Protein AF-A0A2K3M2F5-F1 (afdb_monomer)

Mean predicted aligned error: 12.48 Å

Secondary structure (DSSP, 8-state):
--HHHHHHHHHHHHHHSPTT-EEEEEE--GGGGGTSPPPPTTTT-TTEEEEEEE--SSS---EEEEEEEPP--TTS--------S------GGGS-------------

Organism: Trifolium pratense (NCBI:txid57577)

pLDDT: mean 76.27, std 22.69, range [37.97, 97.12]

Nearest PDB structures (foldseek):
  7oyc-assembly1_D2  TM=2.819E-01  e=4.043E+00  Xenopus laevis
  8scb-assembly1_DD  TM=2.668E-01  e=5.886E+00  Oryctolagus cuniculus

Radius of gyration: 19.72 Å; Cα contacts (8 Å, |Δi|>4): 136; chains: 1; bounding box: 31×60×54 Å

Solvent-accessible surface area (backbone atoms only — not comparable to full-atom values): 6964 Å² total; per-residue (Å²): 128,55,57,68,60,52,40,52,51,45,50,50,46,51,72,69,55,56,68,66,39,79,47,79,40,79,25,26,60,75,81,42,40,83,80,36,52,55,72,48,72,86,75,51,38,65,59,43,45,79,73,46,70,46,76,62,89,65,91,56,68,57,16,42,36,36,27,30,30,46,58,81,49,99,89,53,69,66,72,70,76,76,72,80,88,74,73,77,65,89,65,80,80,72,66,74,92,72,89,76,87,79,78,88,79,83,90,133

Foldseek 3Di:
DDLVVVLVVLVVCLVPPDAFDKDKDWAADDPLCVVGPHDDCVPSNPQWAWQDWAYDPDPDGTIITIITGFDDDPVDGPPVPPPPPDPPHPDPVPPDDDDDDPDDDDDD

InterPro domains:
  IPR004298 Nicotianamine synthase [PF03059] (1-72)
  IPR004298 Nicotianamine synthase [PS51142] (1-74)
  IPR004298 Nicotianamine synthase [PTHR32266] (1-83)
  IPR029063 S-adenosyl-L-methionine-dependent methyltransferase superfamily [G3DSA:3.40.50.150] (2-71)

Structure (mmCIF, N/CA/C/O backbone):
data_AF-A0A2K3M2F5-F1
#
_entry.id   AF-A0A2K3M2F5-F1
#
loop_
_atom_site.group_PDB
_atom_site.id
_atom_site.type_symbol
_atom_site.label_atom_id
_atom_site.label_alt_id
_atom_site.label_comp_id
_atom_site.label_asym_id
_atom_site.label_entity_id
_atom_site.label_seq_id
_atom_site.pdbx_PDB_ins_code
_atom_site.Cartn_x
_atom_site.Cartn_y
_atom_site.Cartn_z
_atom_site.occupancy
_atom_site.B_iso_or_equiv
_atom_site.auth_seq_id
_atom_site.auth_comp_id
_atom_site.auth_asym_id
_atom_site.auth_atom_id
_atom_site.pdbx_PDB_model_num
ATOM 1 N N . MET A 1 1 ? -4.460 9.157 -12.355 1.00 76.81 1 MET A N 1
ATOM 2 C CA . MET A 1 1 ? -4.545 9.410 -10.903 1.00 76.81 1 MET A CA 1
ATOM 3 C C . MET A 1 1 ? -3.156 9.748 -10.421 1.00 76.81 1 MET A C 1
ATOM 5 O O . MET A 1 1 ? -2.246 8.953 -10.639 1.00 76.81 1 MET A O 1
ATOM 9 N N . ASP A 1 2 ? -2.994 10.922 -9.830 1.00 88.12 2 ASP A N 1
ATOM 10 C CA . ASP A 1 2 ? -1.708 11.356 -9.288 1.00 88.12 2 ASP A CA 1
ATOM 11 C C . ASP A 1 2 ? -1.385 10.641 -7.960 1.00 88.12 2 ASP A C 1
ATOM 13 O O . ASP A 1 2 ? -2.281 10.180 -7.242 1.00 88.12 2 ASP A O 1
ATOM 17 N N . LYS A 1 3 ? -0.098 10.571 -7.596 1.00 89.44 3 LYS A N 1
ATOM 18 C CA . LYS A 1 3 ? 0.341 9.980 -6.321 1.00 89.44 3 LYS A CA 1
ATOM 19 C C . LYS A 1 3 ? -0.337 10.660 -5.126 1.00 89.44 3 LYS A C 1
ATOM 21 O O . LYS A 1 3 ? -0.782 9.972 -4.205 1.00 89.44 3 LYS A O 1
ATOM 26 N N . LYS A 1 4 ? -0.475 11.993 -5.138 1.00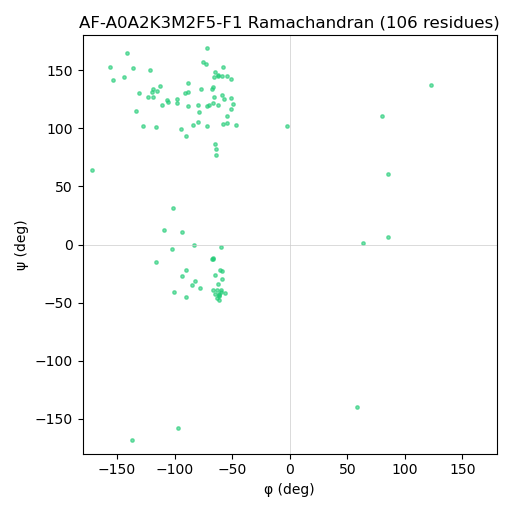 91.00 4 LYS A N 1
ATOM 27 C CA . LYS A 1 4 ? -1.082 12.740 -4.021 1.00 91.00 4 LYS A CA 1
ATOM 28 C C . LYS A 1 4 ? -2.566 12.434 -3.866 1.00 91.00 4 LYS A C 1
ATOM 30 O O . LYS A 1 4 ? -3.054 12.315 -2.745 1.00 91.00 4 LYS A O 1
ATOM 35 N N . GLU A 1 5 ? -3.290 12.301 -4.974 1.00 93.12 5 GLU A N 1
ATOM 36 C CA . GLU A 1 5 ? -4.706 11.919 -4.957 1.00 93.12 5 GLU A CA 1
ATOM 37 C C . GLU A 1 5 ? -4.882 10.533 -4.341 1.00 93.12 5 GLU A C 1
ATOM 39 O O . GLU A 1 5 ? -5.752 10.325 -3.498 1.00 93.12 5 GLU A O 1
ATOM 44 N N . LYS A 1 6 ? -4.003 9.595 -4.702 1.00 93.44 6 LYS A N 1
ATOM 45 C CA . LYS A 1 6 ? -4.031 8.235 -4.166 1.00 93.44 6 LYS A CA 1
ATOM 46 C C . LYS A 1 6 ? -3.743 8.199 -2.670 1.00 93.44 6 LYS A C 1
ATOM 48 O O . LYS A 1 6 ? -4.482 7.552 -1.934 1.00 93.44 6 LYS A O 1
ATOM 53 N N . ALA A 1 7 ? -2.758 8.965 -2.205 1.00 92.50 7 ALA A N 1
ATOM 54 C CA . ALA A 1 7 ? -2.483 9.118 -0.779 1.00 92.50 7 ALA A CA 1
ATOM 55 C C . ALA A 1 7 ? -3.687 9.701 -0.014 1.00 92.50 7 ALA A C 1
ATOM 57 O O . ALA A 1 7 ? -4.002 9.243 1.083 1.00 92.50 7 ALA A O 1
ATOM 58 N N . LYS A 1 8 ? -4.419 10.668 -0.590 1.00 94.44 8 LYS A N 1
ATOM 59 C CA . LYS A 1 8 ? -5.653 11.201 0.021 1.00 94.44 8 LYS A CA 1
ATOM 60 C C . LYS A 1 8 ? -6.724 10.123 0.185 1.00 94.44 8 LYS A C 1
ATOM 62 O O . LYS A 1 8 ? -7.336 10.047 1.248 1.00 94.44 8 LYS A O 1
ATOM 67 N N . VAL A 1 9 ? -6.922 9.278 -0.829 1.00 95.69 9 VAL A N 1
ATOM 68 C CA . VAL A 1 9 ? -7.866 8.151 -0.755 1.00 95.69 9 VAL A CA 1
ATOM 69 C C . VAL A 1 9 ? -7.441 7.158 0.325 1.00 95.69 9 VAL A C 1
ATOM 71 O O . VAL A 1 9 ? -8.264 6.772 1.149 1.00 95.69 9 VAL A O 1
ATOM 74 N N . ILE A 1 10 ? -6.158 6.796 0.383 1.00 95.56 10 ILE A N 1
ATOM 75 C CA . ILE A 1 10 ? -5.635 5.881 1.406 1.00 95.56 10 ILE A CA 1
ATOM 76 C C . ILE A 1 10 ? -5.832 6.460 2.814 1.00 95.56 10 ILE A C 1
ATOM 78 O O . ILE A 1 10 ? -6.321 5.760 3.695 1.00 95.56 10 ILE A O 1
ATOM 82 N N . ASN A 1 11 ? -5.542 7.746 3.022 1.00 94.19 11 ASN A N 1
ATOM 83 C CA . ASN A 1 11 ? -5.769 8.418 4.305 1.00 94.19 11 ASN A CA 1
ATOM 84 C C . ASN A 1 11 ? -7.254 8.457 4.690 1.00 94.19 11 ASN A C 1
ATOM 86 O O . ASN A 1 11 ? -7.602 8.274 5.857 1.00 94.19 11 ASN A O 1
ATOM 90 N N . HIS A 1 12 ? -8.141 8.676 3.717 1.00 96.06 12 HIS A N 1
ATOM 91 C CA . HIS A 1 12 ? -9.580 8.602 3.941 1.00 96.06 12 HIS A CA 1
ATOM 92 C C . HIS A 1 12 ? -9.985 7.189 4.384 1.00 96.06 12 HIS A C 1
ATOM 94 O O . HIS A 1 12 ? -10.645 7.021 5.407 1.00 96.06 12 HIS A O 1
ATOM 100 N N . LEU A 1 13 ? -9.518 6.154 3.685 1.00 96.19 13 LEU A N 1
ATOM 101 C CA . LEU A 1 13 ? -9.749 4.761 4.070 1.00 96.19 13 LEU A CA 1
ATOM 102 C C . LEU A 1 13 ? -9.182 4.448 5.463 1.00 96.19 13 LEU A C 1
ATOM 104 O O . LEU A 1 13 ? -9.865 3.825 6.269 1.00 96.19 13 LEU A O 1
ATOM 108 N N . ALA A 1 14 ? -7.996 4.958 5.802 1.00 93.12 14 ALA A N 1
ATOM 109 C CA . ALA A 1 14 ? -7.395 4.788 7.125 1.00 93.12 14 ALA A CA 1
ATOM 110 C C . ALA A 1 14 ? -8.278 5.339 8.255 1.00 93.12 14 ALA A C 1
ATOM 112 O O . ALA A 1 14 ? -8.199 4.849 9.383 1.00 93.12 14 ALA A O 1
ATOM 113 N N . LYS A 1 15 ? -9.086 6.366 7.968 1.00 93.25 15 LYS A N 1
A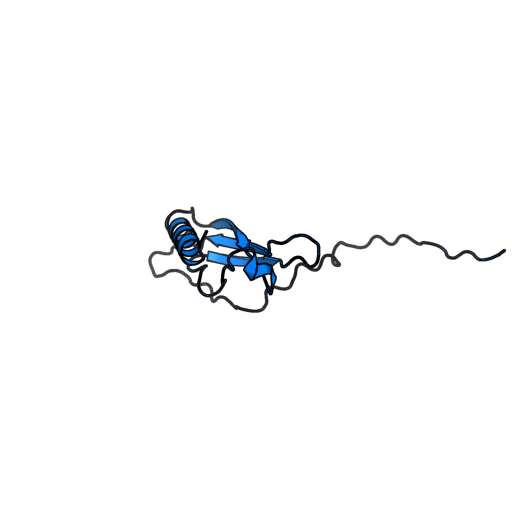TOM 114 C CA . LYS A 1 15 ? -9.976 7.015 8.933 1.00 93.25 15 LYS A CA 1
ATOM 115 C C . LYS A 1 15 ? -11.321 6.302 9.079 1.00 93.25 15 LYS A C 1
ATOM 117 O O . LYS A 1 15 ? -11.869 6.301 10.176 1.00 93.25 15 LYS A O 1
ATOM 122 N N . TYR A 1 16 ? -11.847 5.732 7.997 1.00 94.81 16 TYR A N 1
ATOM 123 C CA . TYR A 1 16 ? -13.239 5.269 7.944 1.00 94.81 16 TYR A CA 1
ATOM 124 C C . TYR A 1 16 ? -13.413 3.757 7.766 1.00 94.81 16 TYR A C 1
ATOM 126 O O . TYR A 1 16 ? -14.512 3.255 7.988 1.00 94.81 16 TYR A O 1
ATOM 134 N N . MET A 1 17 ? -12.371 3.013 7.379 1.00 95.25 17 MET A N 1
ATOM 135 C CA . MET A 1 17 ? -12.449 1.550 7.342 1.00 95.25 17 MET A CA 1
ATOM 136 C C . MET A 1 17 ? -12.606 0.981 8.753 1.00 95.25 17 MET A C 1
ATOM 138 O O . MET A 1 17 ? -12.005 1.473 9.711 1.00 95.25 17 MET A O 1
ATOM 142 N N . ALA A 1 18 ? -13.386 -0.096 8.858 1.00 93.75 18 ALA A N 1
ATOM 143 C CA . ALA A 1 18 ? -13.525 -0.837 10.101 1.00 93.75 18 ALA A CA 1
ATOM 144 C C . ALA A 1 18 ? -12.154 -1.360 10.582 1.00 93.75 18 ALA A C 1
ATOM 146 O O . ALA A 1 18 ? -11.313 -1.735 9.754 1.00 93.75 18 ALA A O 1
ATOM 147 N N .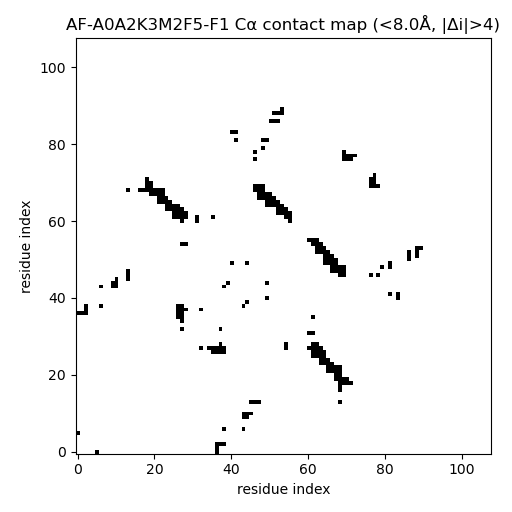 PRO A 1 19 ? -11.908 -1.415 11.902 1.00 91.94 19 PRO A N 1
ATOM 148 C CA . PRO A 1 19 ? -10.699 -2.030 12.441 1.00 91.94 19 PRO A CA 1
ATOM 149 C C . PRO A 1 19 ? -10.535 -3.471 11.936 1.00 91.94 19 PRO A C 1
ATOM 151 O O . PRO A 1 19 ? -11.522 -4.176 11.745 1.00 91.94 19 PRO A O 1
ATOM 154 N N . ASN A 1 20 ? -9.293 -3.907 11.713 1.00 91.56 20 ASN A N 1
ATOM 155 C CA . ASN A 1 20 ? -8.932 -5.211 11.139 1.00 91.56 20 ASN A CA 1
ATOM 156 C C . ASN A 1 20 ? -9.395 -5.479 9.695 1.00 91.56 20 ASN A C 1
ATOM 158 O O . ASN A 1 20 ? -9.098 -6.549 9.166 1.00 91.56 20 ASN A O 1
ATOM 162 N N . ALA A 1 21 ? -10.067 -4.537 9.024 1.00 95.88 21 ALA A N 1
ATOM 163 C CA . ALA A 1 21 ? -10.415 -4.699 7.616 1.00 95.88 21 ALA A CA 1
ATOM 164 C C . ALA A 1 21 ? -9.160 -4.812 6.732 1.00 95.88 21 ALA A C 1
ATOM 166 O O . ALA A 1 21 ? -8.137 -4.173 7.000 1.00 95.88 21 ALA A O 1
ATOM 167 N N . ILE A 1 22 ? -9.258 -5.605 5.663 1.00 96.81 22 ILE A N 1
ATOM 168 C CA . ILE A 1 22 ? -8.182 -5.792 4.688 1.00 96.81 22 ILE A CA 1
ATOM 169 C C . ILE A 1 22 ? -8.321 -4.770 3.561 1.00 96.81 22 ILE A C 1
ATOM 171 O O . ILE A 1 22 ? -9.384 -4.607 2.965 1.00 96.81 22 ILE A O 1
ATOM 175 N N . LEU A 1 23 ? -7.217 -4.098 3.264 1.00 97.06 23 LEU A N 1
ATOM 176 C CA . LEU A 1 23 ? -7.038 -3.193 2.147 1.00 97.06 23 LEU A CA 1
ATOM 177 C C . LEU A 1 23 ? -6.065 -3.834 1.151 1.00 97.06 23 LEU A C 1
ATOM 179 O O . LEU A 1 23 ? -4.913 -4.107 1.485 1.00 97.06 23 LEU A O 1
ATOM 183 N N . VAL A 1 24 ? -6.526 -4.044 -0.082 1.00 97.12 24 VAL A N 1
ATOM 184 C CA . VAL A 1 24 ? -5.688 -4.498 -1.199 1.00 97.12 24 VAL A CA 1
ATOM 185 C C . VAL A 1 24 ? -5.451 -3.322 -2.134 1.00 97.12 24 VAL A C 1
ATOM 187 O O . VAL A 1 24 ? -6.390 -2.711 -2.643 1.00 97.12 24 VAL A O 1
ATOM 190 N N . LEU A 1 25 ? -4.185 -2.994 -2.360 1.00 95.25 25 LEU A N 1
ATOM 191 C CA . LEU A 1 25 ? -3.765 -1.861 -3.170 1.00 95.25 25 LEU A CA 1
ATOM 192 C C . LEU A 1 25 ? -3.017 -2.346 -4.396 1.00 95.25 25 LEU A C 1
ATOM 194 O O . LEU A 1 25 ? -2.051 -3.098 -4.306 1.00 95.25 25 LEU A O 1
ATOM 198 N N . ARG A 1 26 ? -3.408 -1.810 -5.548 1.00 95.00 26 ARG A N 1
ATOM 199 C CA . ARG A 1 26 ? -2.572 -1.850 -6.745 1.00 95.00 26 ARG A CA 1
ATOM 200 C C . ARG A 1 26 ? -1.472 -0.805 -6.605 1.00 95.00 26 ARG A C 1
ATOM 202 O O . ARG A 1 26 ? -1.753 0.339 -6.254 1.00 95.00 26 ARG A O 1
ATOM 209 N N . SER A 1 27 ? -0.238 -1.164 -6.911 1.00 94.69 27 SER A N 1
ATOM 210 C CA . SER A 1 27 ? 0.946 -0.299 -6.932 1.00 94.69 27 SER A CA 1
ATOM 211 C C . SER A 1 27 ? 1.775 -0.612 -8.187 1.00 94.69 27 SER A C 1
ATOM 213 O O . SER A 1 27 ? 1.293 -1.289 -9.099 1.00 94.69 27 SER A O 1
ATOM 215 N N . ALA A 1 28 ? 2.999 -0.106 -8.252 1.00 93.44 28 ALA A N 1
ATOM 216 C CA . ALA A 1 28 ? 4.001 -0.429 -9.260 1.00 93.44 28 ALA A CA 1
ATOM 217 C C . ALA A 1 28 ? 5.386 -0.508 -8.608 1.00 93.44 28 ALA A C 1
ATOM 219 O O . ALA A 1 28 ? 5.572 -0.032 -7.487 1.00 93.44 28 ALA A O 1
ATOM 220 N N . HIS A 1 29 ? 6.345 -1.090 -9.324 1.00 92.75 29 HIS A N 1
ATOM 221 C CA . HIS A 1 29 ? 7.722 -1.253 -8.873 1.00 92.75 29 HIS A CA 1
ATOM 222 C C . HIS A 1 29 ? 8.700 -1.088 -10.046 1.00 92.75 29 HIS A C 1
ATOM 224 O O . HIS A 1 29 ? 8.395 -1.478 -11.176 1.00 92.75 29 HIS A O 1
ATOM 230 N N . GLY A 1 30 ? 9.870 -0.493 -9.789 1.00 90.38 30 GLY A N 1
ATOM 231 C CA . GLY A 1 30 ? 10.894 -0.233 -10.807 1.00 90.38 30 GLY A CA 1
ATOM 232 C C . GLY A 1 30 ? 10.389 0.634 -11.969 1.00 90.38 30 GLY A C 1
ATOM 233 O O . GLY A 1 30 ? 9.615 1.569 -11.770 1.00 90.38 30 GLY A O 1
ATOM 234 N N . ALA A 1 31 ? 10.790 0.302 -13.202 1.00 91.31 31 ALA A N 1
ATOM 235 C CA . ALA A 1 31 ? 10.406 1.049 -14.407 1.00 91.31 31 ALA A CA 1
ATOM 236 C C . ALA A 1 31 ? 8.884 1.078 -14.656 1.00 91.31 31 ALA A C 1
ATOM 238 O O . ALA A 1 31 ? 8.369 1.993 -15.292 1.00 91.31 31 ALA A O 1
ATOM 239 N N . ARG A 1 32 ? 8.114 0.137 -14.098 1.00 89.62 32 ARG A N 1
ATOM 240 C CA . ARG A 1 32 ? 6.646 0.140 -14.232 1.00 89.62 32 ARG A CA 1
ATOM 241 C C . ARG A 1 32 ? 5.986 1.329 -13.523 1.00 89.62 32 ARG A C 1
ATOM 243 O O . ARG A 1 32 ? 4.823 1.625 -13.782 1.00 89.62 32 ARG A O 1
ATOM 250 N N . ALA A 1 33 ? 6.729 2.053 -12.685 1.00 90.12 33 ALA A N 1
ATOM 251 C CA . ALA A 1 33 ? 6.302 3.309 -12.075 1.00 90.12 33 ALA A CA 1
ATOM 252 C C . ALA A 1 33 ? 5.948 4.411 -13.088 1.00 90.12 33 ALA A C 1
ATOM 254 O O . ALA A 1 33 ? 5.161 5.296 -12.761 1.00 90.12 33 ALA A O 1
ATOM 255 N N . PHE A 1 34 ? 6.473 4.342 -14.318 1.00 89.31 34 PHE A N 1
ATOM 256 C CA . PHE A 1 34 ? 6.063 5.243 -15.401 1.00 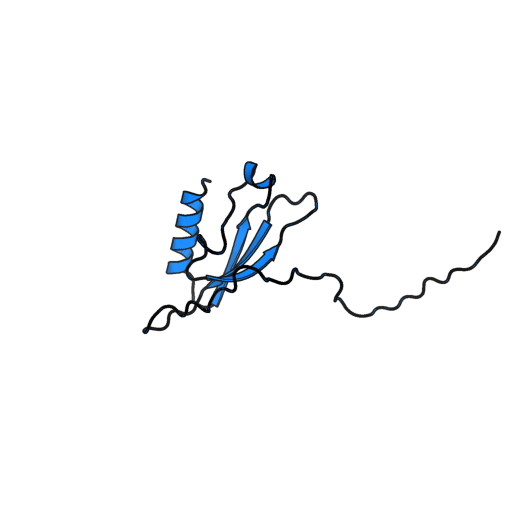89.31 34 PHE A CA 1
ATOM 257 C C . PHE A 1 34 ? 4.598 5.038 -15.813 1.00 89.31 34 PHE A C 1
ATOM 259 O O . PHE A 1 34 ? 3.962 5.968 -16.299 1.00 89.31 34 PHE A O 1
ATOM 266 N N . LEU A 1 35 ? 4.054 3.833 -15.610 1.00 88.44 35 LEU A N 1
ATOM 267 C CA . LEU A 1 35 ? 2.698 3.466 -16.023 1.00 88.44 35 LEU A CA 1
ATOM 268 C C . LEU A 1 35 ? 1.669 3.664 -14.906 1.00 88.44 35 LEU A C 1
ATOM 270 O O . LEU A 1 35 ? 0.483 3.851 -15.180 1.00 88.44 35 LEU A O 1
ATOM 274 N N . TYR A 1 36 ? 2.089 3.576 -13.641 1.00 85.69 36 TYR A N 1
ATOM 275 C CA . TYR A 1 36 ? 1.161 3.572 -12.515 1.00 85.69 36 TYR A CA 1
ATOM 276 C C . TYR A 1 36 ? 1.801 4.108 -11.222 1.00 85.69 36 TYR A C 1
ATOM 278 O O . TYR A 1 36 ? 2.955 3.789 -10.934 1.00 85.69 36 TYR A O 1
ATOM 286 N N . PRO A 1 37 ? 1.068 4.883 -10.396 1.00 89.56 37 PRO A N 1
ATOM 287 C CA . PRO A 1 37 ? 1.631 5.501 -9.200 1.00 89.56 37 PRO A CA 1
ATOM 288 C C . PRO A 1 37 ? 2.046 4.471 -8.142 1.00 89.56 37 PRO A C 1
ATOM 290 O O . PRO A 1 37 ? 1.225 3.662 -7.679 1.00 89.56 37 PRO A O 1
ATOM 293 N N . ILE A 1 38 ? 3.306 4.577 -7.712 1.00 92.56 38 ILE A N 1
ATOM 294 C CA . ILE A 1 38 ? 3.881 3.817 -6.597 1.00 92.56 38 ILE A CA 1
ATOM 295 C C . ILE A 1 38 ? 3.238 4.263 -5.279 1.00 92.56 38 ILE A C 1
ATOM 297 O O . ILE A 1 38 ? 3.129 5.459 -5.000 1.00 92.56 38 ILE A O 1
ATOM 301 N N . VAL A 1 39 ? 2.855 3.281 -4.468 1.00 93.81 39 VAL A N 1
ATOM 302 C CA . VAL A 1 39 ? 2.508 3.444 -3.052 1.00 93.81 39 VAL A CA 1
ATOM 303 C C . VAL A 1 39 ? 3.718 3.063 -2.214 1.00 93.81 39 VAL A C 1
ATOM 305 O O . VAL A 1 39 ? 4.230 1.953 -2.359 1.00 93.81 39 VAL A O 1
ATOM 308 N N . ASP A 1 40 ? 4.152 3.969 -1.348 1.00 91.69 40 ASP A N 1
ATOM 309 C CA . ASP A 1 40 ? 5.223 3.731 -0.391 1.00 91.6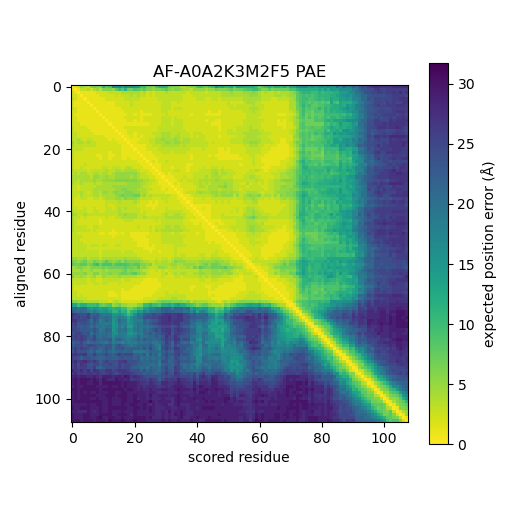9 40 ASP A CA 1
ATOM 310 C C . ASP A 1 40 ? 4.657 3.149 0.920 1.00 91.69 40 ASP A C 1
ATOM 312 O O . ASP A 1 40 ? 3.856 3.812 1.587 1.00 91.69 40 ASP A O 1
ATOM 316 N N . PRO A 1 41 ? 5.056 1.933 1.331 1.00 90.12 41 PRO A N 1
ATOM 317 C CA . PRO A 1 41 ? 4.537 1.311 2.546 1.00 90.12 41 PRO A CA 1
ATOM 318 C C . PRO A 1 41 ? 4.839 2.083 3.836 1.00 90.12 41 PRO A C 1
ATOM 320 O O . PRO A 1 41 ? 4.020 2.077 4.754 1.00 90.12 41 PRO A O 1
ATOM 323 N N . CYS A 1 42 ? 5.991 2.753 3.928 1.00 86.12 42 CYS A N 1
ATOM 324 C CA . CYS A 1 42 ? 6.405 3.440 5.147 1.00 86.12 42 CYS A CA 1
ATOM 325 C C . CYS A 1 42 ? 5.751 4.840 5.249 1.00 86.12 42 CYS A C 1
ATOM 327 O O . CYS A 1 42 ? 5.446 5.295 6.356 1.00 86.12 42 CYS A O 1
ATOM 329 N N . PHE A 1 43 ? 5.485 5.520 4.123 1.00 88.38 43 PHE A N 1
ATOM 330 C CA . PHE A 1 43 ? 4.904 6.874 4.120 1.00 88.38 43 PHE A CA 1
ATOM 331 C C . PHE A 1 43 ? 3.399 6.936 3.839 1.00 88.38 43 PHE A C 1
ATOM 333 O O . PHE A 1 43 ? 2.706 7.723 4.493 1.00 88.38 43 PHE A O 1
ATOM 340 N N . ASP A 1 44 ? 2.893 6.141 2.894 1.00 92.62 44 ASP A N 1
ATOM 341 C CA . ASP A 1 44 ? 1.516 6.251 2.398 1.00 92.62 44 ASP A CA 1
ATOM 342 C C . ASP A 1 44 ? 0.529 5.377 3.195 1.00 92.62 44 ASP A C 1
ATOM 344 O O . ASP A 1 44 ? -0.662 5.675 3.209 1.00 92.62 44 ASP A O 1
ATOM 348 N N . LEU A 1 45 ? 0.993 4.333 3.898 1.00 93.00 45 LEU A N 1
ATOM 349 C CA . LEU A 1 45 ? 0.140 3.367 4.623 1.00 93.00 45 LEU A CA 1
ATOM 350 C C . LEU A 1 45 ? 0.063 3.600 6.134 1.00 93.00 45 LEU A C 1
ATOM 352 O O . LEU A 1 45 ? -0.136 2.673 6.920 1.00 93.00 45 LEU A O 1
ATOM 356 N N . LYS A 1 46 ? 0.163 4.859 6.565 1.00 90.94 46 LYS A N 1
ATOM 357 C CA . LYS A 1 46 ? -0.015 5.212 7.979 1.00 90.94 46 LYS A CA 1
ATOM 358 C C . LYS A 1 46 ? -1.403 4.788 8.468 1.00 90.94 46 LYS A C 1
ATOM 360 O O . LYS A 1 46 ? -2.422 5.127 7.872 1.00 90.94 46 LYS A O 1
ATOM 365 N N . GLY A 1 47 ? -1.442 4.064 9.585 1.00 90.62 47 GLY A N 1
ATOM 366 C CA . GLY A 1 47 ? -2.682 3.527 10.152 1.00 90.62 47 GLY A CA 1
ATOM 367 C C . GLY A 1 47 ? -3.118 2.178 9.571 1.00 90.62 47 GLY A C 1
ATOM 368 O O . GLY A 1 47 ? -4.208 1.716 9.930 1.00 90.62 47 GLY A O 1
ATOM 369 N N . PHE A 1 48 ? -2.278 1.568 8.733 1.00 93.69 48 PHE A N 1
ATOM 370 C CA . PHE A 1 48 ? -2.368 0.181 8.305 1.00 93.69 48 PHE A CA 1
ATOM 371 C C . PHE A 1 48 ? -1.094 -0.589 8.676 1.00 93.69 48 PHE A C 1
ATOM 373 O O . PHE A 1 48 ? 0.003 -0.036 8.725 1.00 93.69 48 PHE A O 1
ATOM 380 N N . GLU A 1 49 ? -1.260 -1.881 8.907 1.00 93.19 49 GLU A N 1
ATOM 381 C CA . GLU A 1 49 ? -0.205 -2.873 9.057 1.00 93.19 49 GLU A CA 1
ATOM 382 C C . GLU A 1 49 ? -0.033 -3.587 7.717 1.00 93.19 49 GLU A C 1
ATOM 384 O O . GLU A 1 49 ? -0.987 -4.158 7.187 1.00 93.19 49 GLU A O 1
ATOM 389 N N . VAL A 1 50 ? 1.162 -3.541 7.139 1.00 94.06 50 VAL A N 1
ATOM 390 C CA . VAL A 1 50 ? 1.423 -4.182 5.846 1.00 94.06 50 VAL A CA 1
ATOM 391 C C . VAL A 1 50 ? 1.639 -5.672 6.069 1.00 94.06 50 VAL A C 1
ATOM 393 O O . VAL A 1 50 ? 2.549 -6.059 6.793 1.00 94.06 50 VAL A O 1
ATOM 396 N N . LEU A 1 51 ? 0.797 -6.495 5.447 1.00 94.31 51 LEU A N 1
ATOM 397 C CA . LEU A 1 51 ? 0.848 -7.951 5.568 1.00 94.31 51 LEU A CA 1
ATOM 398 C C . LEU A 1 51 ? 1.742 -8.572 4.496 1.00 94.31 51 LEU A C 1
ATOM 400 O O . LEU A 1 51 ? 2.525 -9.467 4.789 1.00 94.31 51 LEU A O 1
ATOM 404 N N . SER A 1 52 ? 1.610 -8.123 3.244 1.00 93.75 52 SER A N 1
ATOM 405 C CA . SER A 1 52 ? 2.410 -8.651 2.139 1.00 93.75 52 SER A CA 1
ATOM 406 C C . SER A 1 52 ? 2.536 -7.663 0.981 1.00 93.75 52 SER A C 1
ATOM 408 O O . SER A 1 52 ? 1.654 -6.826 0.767 1.00 93.75 52 SER A O 1
ATOM 410 N N . ILE A 1 53 ? 3.627 -7.769 0.223 1.00 94.88 53 ILE A N 1
ATOM 411 C CA . ILE A 1 53 ? 3.873 -7.015 -1.007 1.00 94.88 53 ILE A CA 1
ATOM 412 C C . ILE A 1 53 ? 4.314 -8.000 -2.085 1.00 94.88 53 ILE A C 1
ATOM 414 O O . ILE A 1 53 ? 5.225 -8.794 -1.870 1.00 94.88 53 ILE A O 1
ATOM 418 N N . PHE A 1 54 ? 3.688 -7.919 -3.255 1.00 94.62 54 PHE A N 1
ATOM 419 C CA . PHE A 1 54 ? 4.01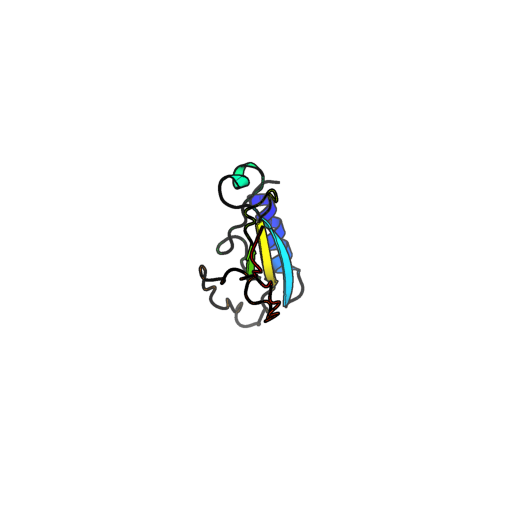4 -8.747 -4.404 1.00 94.62 54 PHE A CA 1
ATOM 420 C C . PHE A 1 54 ? 4.366 -7.891 -5.620 1.00 94.62 54 PHE A C 1
ATOM 422 O O . PHE A 1 54 ? 3.597 -7.016 -6.035 1.00 94.62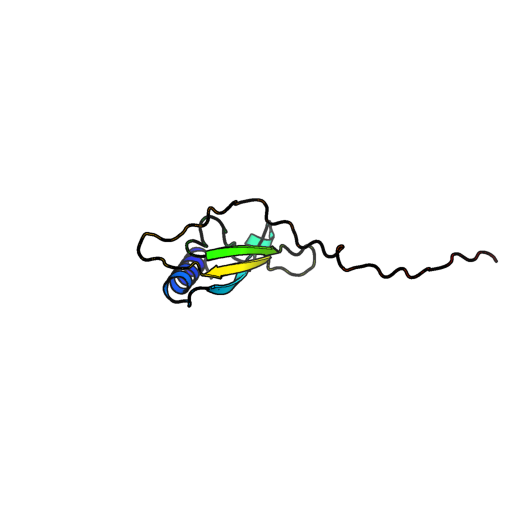 54 PHE A O 1
ATOM 429 N N . HIS A 1 55 ? 5.527 -8.178 -6.204 1.00 94.44 55 HIS A N 1
ATOM 430 C CA . HIS A 1 55 ? 6.029 -7.550 -7.418 1.00 94.44 55 HIS A CA 1
ATOM 431 C C . HIS A 1 55 ? 6.130 -8.618 -8.516 1.00 94.44 55 HIS A C 1
ATOM 433 O O . HIS A 1 55 ? 7.073 -9.406 -8.494 1.00 94.44 55 HIS A O 1
ATOM 439 N N . PRO A 1 56 ? 5.171 -8.679 -9.456 1.00 92.00 56 PRO A N 1
ATOM 440 C CA . PRO A 1 56 ? 5.216 -9.662 -10.535 1.00 92.00 56 PRO A CA 1
ATOM 441 C C . PRO A 1 56 ? 6.449 -9.471 -11.421 1.00 92.00 56 PRO A C 1
ATOM 443 O O . PRO A 1 56 ? 6.851 -8.339 -11.702 1.00 92.00 56 PRO A O 1
ATOM 446 N N . ILE A 1 57 ? 7.010 -10.573 -11.910 1.00 89.50 57 ILE A N 1
ATOM 447 C CA . ILE A 1 57 ? 8.152 -10.588 -12.842 1.00 89.50 57 ILE A CA 1
ATOM 448 C C . ILE A 1 57 ? 7.738 -10.873 -14.294 1.00 89.50 57 ILE A C 1
ATOM 450 O O . ILE A 1 57 ? 8.570 -10.809 -15.192 1.00 89.50 57 ILE A O 1
ATOM 454 N N . ASP A 1 58 ? 6.457 -11.150 -14.523 1.00 91.19 58 ASP A N 1
ATOM 455 C CA . ASP A 1 58 ? 5.853 -11.474 -15.817 1.00 91.19 58 ASP A CA 1
ATOM 456 C C . ASP A 1 58 ? 5.206 -10.234 -16.473 1.00 91.19 58 ASP A C 1
ATOM 458 O O . ASP A 1 58 ? 5.563 -9.092 -16.167 1.00 91.19 58 ASP A O 1
ATOM 462 N N . GLU A 1 59 ? 4.260 -10.443 -17.390 1.00 88.19 59 GLU A N 1
ATOM 463 C CA . GLU A 1 59 ? 3.513 -9.390 -18.089 1.00 88.19 59 GLU A CA 1
ATOM 464 C C . GLU A 1 59 ? 2.574 -8.563 -17.189 1.00 88.19 59 GLU A C 1
ATOM 466 O O . GLU A 1 59 ? 2.104 -7.496 -17.596 1.00 88.19 59 GLU A O 1
ATOM 471 N N . VAL A 1 60 ? 2.324 -8.985 -15.944 1.00 90.00 60 VAL A N 1
ATOM 472 C CA . VAL A 1 60 ? 1.467 -8.240 -15.020 1.00 90.00 60 VAL A CA 1
ATOM 473 C C . VAL A 1 60 ? 2.165 -6.952 -14.588 1.00 90.00 60 VAL A C 1
ATOM 475 O O . VAL A 1 60 ? 3.225 -6.942 -13.965 1.00 90.00 60 VAL A O 1
ATOM 478 N N . ILE A 1 61 ? 1.546 -5.809 -14.883 1.00 88.38 61 ILE A N 1
ATOM 479 C CA . ILE A 1 61 ? 2.165 -4.497 -14.641 1.00 88.38 61 ILE A CA 1
ATOM 480 C C . ILE A 1 61 ? 2.101 -4.076 -13.168 1.00 88.38 61 ILE A C 1
ATOM 482 O O . ILE A 1 61 ? 3.022 -3.441 -12.648 1.00 88.38 61 ILE A O 1
ATOM 486 N N . ASN A 1 62 ? 1.006 -4.392 -12.481 1.00 92.38 62 ASN A N 1
ATOM 487 C CA . ASN A 1 62 ? 0.748 -3.867 -11.148 1.00 92.38 62 ASN A CA 1
ATOM 488 C C . ASN A 1 62 ? 1.350 -4.744 -10.060 1.00 92.38 62 ASN A C 1
ATOM 490 O O . ASN A 1 62 ? 1.091 -5.938 -9.981 1.00 92.38 62 ASN A O 1
ATOM 494 N N . SER A 1 63 ? 2.059 -4.098 -9.143 1.00 93.94 63 SER A N 1
ATOM 495 C CA . SER A 1 63 ? 2.353 -4.694 -7.846 1.00 93.94 63 SER A CA 1
ATOM 496 C C . SER A 1 63 ? 1.099 -4.720 -6.978 1.00 93.94 63 SER A C 1
ATOM 498 O O . SER A 1 63 ? 0.203 -3.887 -7.151 1.00 93.94 63 SER A O 1
ATOM 500 N N . VAL A 1 64 ? 1.050 -5.635 -6.019 1.00 95.44 64 VAL A N 1
ATOM 501 C CA . VAL A 1 64 ? -0.045 -5.742 -5.052 1.00 95.44 64 VAL A CA 1
ATOM 502 C C . VAL A 1 64 ? 0.512 -5.527 -3.656 1.00 95.44 64 VAL A C 1
ATOM 504 O O . VAL A 1 64 ? 1.541 -6.093 -3.306 1.00 95.44 64 VAL A O 1
ATOM 507 N N . ILE A 1 65 ? -0.159 -4.702 -2.859 1.00 96.31 65 ILE A N 1
ATOM 508 C CA . ILE A 1 65 ? 0.125 -4.543 -1.434 1.00 96.31 65 ILE A CA 1
ATOM 509 C C . ILE A 1 65 ? -1.127 -4.950 -0.670 1.00 96.31 65 ILE A C 1
ATOM 511 O O . ILE A 1 65 ? -2.213 -4.435 -0.941 1.00 96.31 65 ILE A O 1
ATOM 515 N N . VAL A 1 66 ? -0.973 -5.859 0.284 1.00 96.56 66 VAL A N 1
ATOM 516 C CA . VAL A 1 66 ? -2.031 -6.286 1.198 1.00 96.56 66 VAL A CA 1
ATOM 517 C C . VAL A 1 66 ? -1.738 -5.683 2.563 1.00 96.56 66 VAL A C 1
ATOM 519 O O . VAL A 1 66 ? -0.657 -5.884 3.115 1.00 96.56 66 VAL A O 1
ATOM 522 N N . ALA A 1 67 ? -2.694 -4.937 3.107 1.00 96.56 67 ALA A N 1
ATOM 523 C CA . ALA A 1 67 ? -2.555 -4.255 4.384 1.00 96.56 67 ALA A CA 1
ATOM 524 C C . ALA A 1 67 ? -3.814 -4.424 5.241 1.00 96.56 67 ALA A C 1
ATOM 526 O O . ALA A 1 67 ? -4.918 -4.569 4.724 1.00 96.56 67 ALA A O 1
ATOM 527 N N . ARG A 1 68 ? -3.664 -4.391 6.562 1.00 95.62 68 ARG A N 1
ATOM 528 C CA . ARG A 1 68 ? -4.746 -4.509 7.541 1.00 95.62 68 ARG A CA 1
ATOM 529 C C . ARG A 1 68 ? -4.927 -3.197 8.287 1.00 95.62 68 ARG A C 1
ATOM 531 O O . ARG A 1 68 ? -3.953 -2.583 8.708 1.00 95.62 68 ARG A O 1
ATOM 538 N N . LYS A 1 69 ? -6.168 -2.751 8.483 1.00 94.62 69 LYS A N 1
ATOM 539 C CA . LYS A 1 69 ? -6.461 -1.545 9.267 1.00 94.62 69 LYS A CA 1
ATOM 540 C C . LYS A 1 69 ? -6.101 -1.766 10.741 1.00 94.62 69 LYS A C 1
ATOM 542 O O . LYS A 1 69 ? -6.670 -2.651 11.380 1.00 94.62 69 LYS A O 1
ATOM 547 N N . CYS A 1 70 ? -5.212 -0.935 11.293 1.00 88.81 70 CYS A N 1
ATOM 548 C CA . CYS A 1 70 ? -4.807 -1.0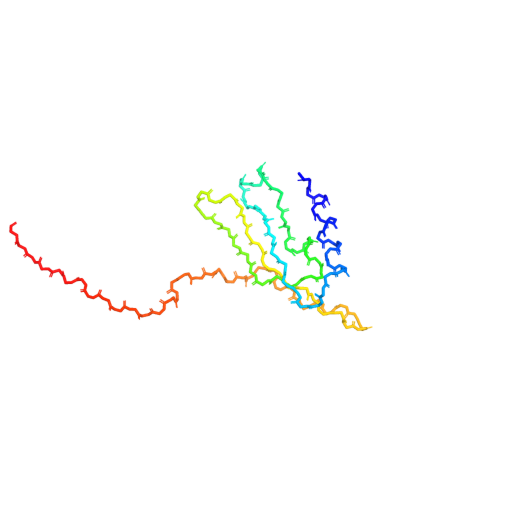37 12.699 1.00 88.81 70 CYS A CA 1
ATOM 549 C C . CYS A 1 70 ? -5.972 -0.745 13.659 1.00 88.81 70 CYS A C 1
ATOM 551 O O . CYS A 1 70 ? -6.821 0.110 13.381 1.00 88.81 70 CYS A O 1
ATOM 553 N N . LEU A 1 71 ? -5.957 -1.400 14.822 1.00 80.25 71 LEU A N 1
ATOM 554 C CA . LEU A 1 71 ? -6.861 -1.111 15.936 1.00 80.25 71 LEU A CA 1
ATOM 555 C C . LEU A 1 71 ? -6.572 0.283 16.520 1.00 80.25 71 LEU A C 1
ATOM 557 O O . LEU A 1 71 ? -5.417 0.654 16.737 1.00 80.25 71 LEU A O 1
ATOM 561 N N . VAL A 1 72 ? -7.626 1.053 16.794 1.00 66.31 72 VAL A N 1
ATOM 562 C CA . VAL A 1 72 ? -7.526 2.335 17.505 1.00 66.31 72 VAL A CA 1
ATOM 563 C C . VAL A 1 72 ? -7.785 2.069 18.985 1.00 66.31 72 VAL A C 1
ATOM 565 O O . VAL A 1 72 ? -8.937 1.962 19.394 1.00 66.31 72 VAL A O 1
ATOM 568 N N . ASN A 1 73 ? -6.730 1.969 19.794 1.00 53.78 73 ASN A N 1
ATOM 569 C CA . ASN A 1 73 ? -6.884 1.987 21.248 1.00 53.78 73 ASN A CA 1
ATOM 570 C C . ASN A 1 73 ? -6.827 3.443 21.738 1.00 53.78 73 ASN A C 1
ATOM 572 O O . ASN A 1 73 ? -6.011 4.235 21.267 1.00 53.78 73 ASN A O 1
ATOM 576 N N . GLN A 1 74 ? -7.693 3.797 22.693 1.00 48.00 74 GLN A N 1
ATOM 577 C CA . GLN A 1 74 ? -7.893 5.159 23.221 1.00 48.00 74 GLN A CA 1
ATOM 578 C C . GLN A 1 74 ? -6.643 5.807 23.866 1.00 48.00 74 GLN A C 1
ATOM 580 O O . GLN A 1 74 ? -6.701 6.965 24.264 1.00 48.00 74 GLN A O 1
ATOM 585 N N . GLN A 1 75 ? -5.507 5.105 23.944 1.00 43.72 75 GLN A N 1
ATOM 586 C CA . GLN A 1 75 ? -4.243 5.585 24.526 1.00 43.72 75 GLN A CA 1
ATOM 587 C C . GLN A 1 75 ? -3.132 5.848 23.495 1.00 43.72 75 GLN A C 1
ATOM 589 O O . GLN A 1 75 ? -1.981 6.072 23.857 1.00 43.72 75 GLN A O 1
ATOM 594 N N . GLY A 1 76 ? -3.472 5.867 22.207 1.00 47.69 76 GLY A N 1
ATOM 595 C CA . GLY A 1 76 ? -2.514 6.077 21.130 1.00 47.69 76 GLY A CA 1
ATOM 596 C C . GLY A 1 76 ? -2.560 4.911 20.163 1.00 47.69 76 GLY A C 1
ATOM 597 O O . GLY A 1 76 ? -2.672 3.751 20.556 1.00 47.69 76 GLY A O 1
ATOM 598 N N . ILE A 1 77 ? -2.529 5.239 18.874 1.00 53.72 77 ILE A N 1
ATOM 599 C CA . ILE A 1 77 ? -2.458 4.263 17.789 1.00 53.72 77 ILE A CA 1
ATOM 600 C C . ILE A 1 77 ? -1.294 3.325 18.115 1.00 53.72 77 ILE A C 1
ATOM 602 O O . ILE A 1 77 ? -0.152 3.779 18.179 1.00 53.72 77 ILE A O 1
ATOM 606 N N . ASN A 1 78 ? -1.575 2.036 18.330 1.00 48.41 78 ASN A N 1
ATOM 607 C CA . ASN A 1 78 ? -0.537 1.017 18.363 1.00 48.41 78 ASN A CA 1
ATOM 608 C C . ASN A 1 78 ? 0.055 0.964 16.952 1.00 48.41 78 ASN A C 1
ATOM 610 O O . ASN A 1 78 ? -0.401 0.212 16.091 1.00 48.41 78 ASN A O 1
ATOM 614 N N . TYR A 1 79 ? 1.045 1.819 16.694 1.00 51.78 79 TYR A N 1
ATOM 615 C CA . TYR A 1 79 ? 2.013 1.622 15.634 1.00 51.78 79 TYR A CA 1
ATOM 616 C C . TYR A 1 79 ? 2.772 0.359 16.030 1.00 51.78 79 TYR A C 1
ATOM 618 O O . TYR A 1 79 ? 3.817 0.435 16.677 1.00 51.78 79 TYR A O 1
ATOM 626 N N . LEU A 1 80 ? 2.205 -0.815 15.728 1.00 49.81 80 LEU A N 1
ATOM 627 C CA . LEU A 1 80 ? 2.968 -2.050 15.758 1.00 49.81 80 LEU A CA 1
ATOM 628 C C . LEU A 1 80 ? 4.155 -1.777 14.840 1.00 49.81 80 LEU A C 1
ATOM 630 O O . LEU A 1 80 ? 3.978 -1.495 13.659 1.00 49.81 80 LEU A O 1
ATOM 634 N N . LYS A 1 81 ? 5.330 -1.672 15.458 1.00 42.31 81 LYS A N 1
ATOM 635 C CA . LYS A 1 81 ? 6.575 -1.196 14.870 1.00 42.31 81 LYS A CA 1
ATOM 636 C C . LYS A 1 81 ? 6.764 -1.876 13.517 1.00 42.31 81 LYS A C 1
ATOM 638 O O . LYS A 1 81 ? 7.119 -3.049 13.473 1.00 42.31 81 LYS A O 1
ATOM 643 N N . ASN A 1 82 ? 6.493 -1.144 12.434 1.00 45.09 82 ASN A N 1
ATOM 644 C CA . ASN A 1 82 ? 6.729 -1.619 11.081 1.00 45.09 82 ASN A CA 1
ATOM 645 C C . ASN A 1 82 ? 8.222 -1.948 10.995 1.00 45.09 82 ASN A C 1
ATOM 647 O O . ASN A 1 82 ? 9.054 -1.042 10.909 1.00 45.09 82 ASN A O 1
ATOM 651 N N . LYS A 1 83 ? 8.574 -3.236 11.035 1.00 43.78 83 LYS A N 1
ATOM 652 C CA . LYS A 1 83 ? 9.804 -3.721 10.413 1.00 43.78 83 LYS A CA 1
ATOM 653 C C . LYS A 1 83 ? 9.631 -3.464 8.911 1.00 43.78 83 LYS A C 1
ATOM 655 O O . LYS A 1 83 ? 9.248 -4.356 8.164 1.00 43.78 83 LYS A O 1
ATOM 660 N N . CYS A 1 84 ? 9.795 -2.211 8.472 1.00 51.31 84 CYS A N 1
ATOM 661 C CA . CYS A 1 84 ? 10.003 -1.943 7.055 1.00 51.31 84 CYS A CA 1
ATOM 662 C C . CYS A 1 84 ? 11.250 -2.760 6.671 1.00 51.31 84 CYS A C 1
ATOM 664 O O . CYS A 1 84 ? 12.287 -2.625 7.321 1.00 51.31 84 CYS A O 1
ATOM 666 N N . CYS A 1 85 ? 11.091 -3.607 5.650 1.00 43.09 85 CYS A N 1
ATOM 667 C CA . CYS A 1 85 ? 12.113 -4.456 5.027 1.00 43.09 85 CYS A CA 1
ATOM 668 C C . CYS A 1 85 ? 12.384 -5.822 5.689 1.00 43.09 85 CYS A C 1
ATOM 670 O O . CYS A 1 85 ? 13.507 -6.080 6.088 1.00 43.09 85 CYS A O 1
ATOM 672 N N . GLU A 1 86 ? 11.378 -6.700 5.760 1.00 40.53 86 GLU A N 1
ATOM 673 C CA . GLU A 1 86 ? 11.534 -8.169 5.638 1.00 40.53 86 GLU A CA 1
ATOM 674 C C . GLU A 1 86 ? 10.134 -8.805 5.577 1.00 40.53 86 GLU A C 1
ATOM 676 O O . GLU A 1 86 ? 9.681 -9.501 6.481 1.00 40.53 86 GLU A O 1
ATOM 681 N N . VAL A 1 87 ? 9.372 -8.491 4.527 1.00 53.19 87 VAL A N 1
ATOM 682 C CA . VAL A 1 87 ? 8.248 -9.362 4.169 1.00 53.19 87 VAL A CA 1
ATOM 683 C C . VAL A 1 87 ? 8.880 -10.459 3.331 1.00 53.19 87 VAL A C 1
ATOM 685 O O . VAL A 1 87 ? 9.248 -10.203 2.183 1.00 53.19 87 VAL A O 1
ATOM 688 N N . GLU A 1 88 ? 9.084 -11.636 3.927 1.00 45.00 88 GLU A N 1
ATOM 689 C CA . GLU A 1 88 ? 9.486 -12.828 3.185 1.00 45.00 88 GLU A CA 1
ATOM 690 C C . GLU A 1 88 ? 8.541 -12.971 1.993 1.00 45.00 88 GLU A C 1
ATOM 692 O O . GLU A 1 88 ? 7.313 -12.996 2.142 1.00 45.00 88 GLU A O 1
ATOM 697 N N . GLY A 1 89 ? 9.123 -12.958 0.794 1.00 43.56 89 GLY A N 1
ATOM 698 C CA . GLY A 1 89 ? 8.376 -13.184 -0.428 1.00 43.56 89 GLY A CA 1
ATOM 699 C C . GLY A 1 89 ? 7.561 -14.462 -0.282 1.00 43.56 89 GLY A C 1
ATOM 700 O O . GLY A 1 89 ? 8.006 -15.434 0.327 1.00 43.56 89 GLY A O 1
ATOM 701 N N . PHE A 1 90 ? 6.348 -14.455 -0.825 1.00 44.72 90 PHE A N 1
ATOM 702 C CA . PHE A 1 90 ? 5.570 -15.674 -0.982 1.00 44.72 90 PHE A CA 1
ATOM 703 C C . PHE A 1 90 ? 6.444 -16.674 -1.757 1.00 44.72 90 PHE A C 1
ATOM 705 O O . PHE A 1 90 ? 6.655 -16.486 -2.950 1.00 44.72 90 PHE A O 1
ATOM 712 N N . ASN A 1 91 ? 7.011 -17.676 -1.077 1.00 44.44 91 ASN A N 1
ATOM 713 C CA . ASN A 1 91 ? 7.768 -18.758 -1.700 1.00 44.44 91 ASN A CA 1
ATOM 714 C C . ASN A 1 91 ? 6.748 -19.764 -2.248 1.00 44.44 91 ASN A C 1
ATOM 716 O O . ASN A 1 91 ? 6.180 -20.523 -1.459 1.00 44.44 91 ASN A O 1
ATOM 720 N N . PRO A 1 92 ? 6.508 -19.835 -3.571 1.00 46.19 92 PRO A N 1
ATOM 721 C CA . PRO A 1 92 ? 5.553 -20.792 -4.132 1.00 46.19 92 PRO A CA 1
ATOM 722 C C . PRO A 1 92 ? 6.038 -22.243 -3.973 1.00 46.19 92 PRO A C 1
ATOM 724 O O . PRO A 1 92 ? 5.273 -23.179 -4.173 1.00 46.19 92 PRO A O 1
ATOM 727 N N . LEU A 1 93 ? 7.310 -22.430 -3.601 1.00 43.19 93 LEU A N 1
ATOM 728 C CA . LEU A 1 93 ? 7.992 -23.719 -3.504 1.00 43.19 93 LEU A CA 1
ATOM 729 C C . LEU A 1 93 ? 7.745 -24.478 -2.189 1.00 43.19 93 LEU A C 1
ATOM 731 O O . LEU A 1 93 ? 8.254 -25.580 -2.042 1.00 43.19 93 LEU A O 1
ATOM 735 N N . ASN A 1 94 ? 6.966 -23.933 -1.246 1.00 41.62 94 ASN A N 1
ATOM 736 C CA . ASN A 1 94 ? 6.587 -24.653 -0.018 1.00 41.62 94 ASN A CA 1
ATOM 737 C C . ASN A 1 94 ? 5.238 -25.388 -0.125 1.00 41.62 94 ASN A C 1
ATOM 739 O O . ASN A 1 94 ? 4.714 -25.868 0.882 1.00 41.62 94 ASN A O 1
ATOM 743 N N . HIS A 1 95 ? 4.661 -25.496 -1.328 1.00 41.84 95 HIS A N 1
ATOM 744 C CA . HIS A 1 95 ? 3.527 -26.390 -1.545 1.00 41.84 95 HIS A CA 1
ATOM 745 C C . HIS A 1 95 ? 4.030 -27.838 -1.515 1.00 41.84 95 HIS A C 1
ATOM 747 O O . HIS A 1 95 ? 4.911 -28.216 -2.280 1.00 41.84 95 HIS A O 1
ATOM 753 N N . GLY A 1 96 ? 3.502 -28.610 -0.566 1.00 37.97 96 GLY A N 1
ATOM 754 C CA . GLY A 1 96 ? 4.079 -29.866 -0.107 1.00 37.97 96 GLY A CA 1
ATOM 755 C C . GLY A 1 96 ? 4.291 -30.945 -1.168 1.00 37.97 96 GLY A C 1
ATOM 756 O O . GLY A 1 96 ? 3.565 -31.030 -2.154 1.00 37.97 96 GLY A O 1
ATOM 757 N N . ASN A 1 97 ? 5.290 -31.778 -0.869 1.00 46.19 97 ASN A N 1
ATOM 758 C CA . ASN A 1 97 ? 5.507 -33.154 -1.307 1.00 46.19 97 ASN A CA 1
ATOM 759 C C . ASN A 1 97 ? 4.406 -33.737 -2.206 1.00 46.19 97 ASN A C 1
ATOM 761 O O . ASN A 1 97 ? 3.400 -34.247 -1.713 1.00 46.19 97 ASN A O 1
ATOM 765 N N . VAL A 1 98 ? 4.681 -33.785 -3.505 1.00 41.31 98 VAL A N 1
ATOM 766 C CA . VAL A 1 98 ? 4.248 -34.895 -4.349 1.00 41.31 98 VAL A CA 1
ATOM 767 C C . VAL A 1 98 ? 5.506 -35.375 -5.056 1.00 41.31 98 VAL A C 1
ATOM 769 O O . VAL A 1 98 ? 6.030 -34.715 -5.948 1.00 41.31 98 VAL A O 1
ATOM 772 N N . VAL A 1 99 ? 6.054 -36.477 -4.552 1.00 52.56 99 VAL A N 1
ATOM 773 C CA . VAL A 1 99 ? 6.945 -37.317 -5.343 1.00 52.56 99 VAL A CA 1
ATOM 774 C C . VAL A 1 99 ? 6.108 -37.831 -6.506 1.00 52.56 99 VAL A C 1
ATOM 776 O O . VAL A 1 99 ? 5.080 -38.457 -6.274 1.00 52.56 99 VAL A O 1
ATOM 779 N N . ASP A 1 100 ? 6.511 -37.530 -7.733 1.00 38.53 100 ASP A N 1
ATOM 780 C CA . ASP A 1 100 ? 6.125 -38.370 -8.857 1.00 38.53 100 ASP A CA 1
ATOM 781 C C . ASP A 1 100 ? 7.364 -38.624 -9.708 1.00 38.53 100 ASP A C 1
ATOM 783 O O . ASP A 1 100 ? 8.042 -37.726 -10.215 1.00 38.53 100 ASP A O 1
ATOM 787 N N . GLU A 1 101 ? 7.707 -39.897 -9.695 1.00 39.94 101 GLU A N 1
ATOM 788 C CA . GLU A 1 101 ? 8.859 -40.557 -10.261 1.00 39.94 101 GLU A CA 1
ATOM 789 C C . GLU A 1 101 ? 8.691 -40.583 -11.783 1.00 39.94 101 GLU A C 1
ATOM 791 O O . GLU A 1 101 ? 7.925 -41.374 -12.323 1.00 39.94 101 GLU A O 1
ATOM 796 N N . LEU A 1 102 ? 9.381 -39.694 -12.500 1.00 38.38 102 LEU A N 1
ATOM 7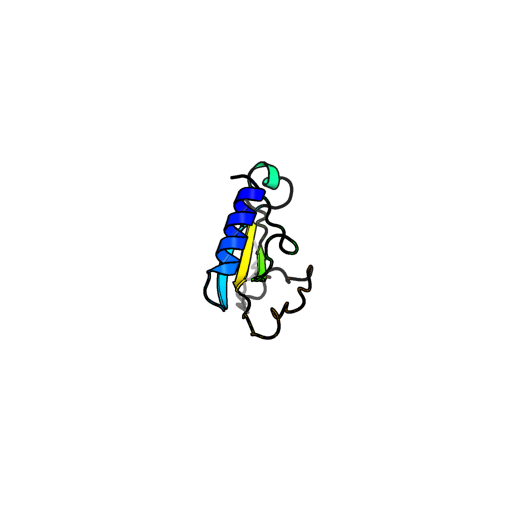97 C CA . LEU A 1 102 ? 9.565 -39.858 -13.941 1.00 38.38 102 LEU A CA 1
ATOM 798 C C . LEU A 1 102 ? 10.845 -40.658 -14.162 1.00 38.38 102 LEU A C 1
ATOM 800 O O . LEU A 1 102 ? 11.953 -40.118 -14.170 1.00 38.38 102 LEU A O 1
ATOM 804 N N . SER A 1 103 ? 10.654 -41.969 -14.283 1.00 38.28 103 SER A N 1
ATOM 805 C CA . SER A 1 103 ? 11.649 -42.950 -14.692 1.00 38.28 103 SER A CA 1
ATOM 806 C C . SER A 1 103 ? 12.330 -42.508 -15.988 1.00 38.28 103 SER A C 1
ATOM 808 O O . SER A 1 103 ? 11.681 -42.236 -16.998 1.00 38.28 103 SER A O 1
ATOM 810 N N . ILE A 1 104 ? 13.658 -42.451 -15.950 1.00 49.28 104 ILE A N 1
ATOM 811 C CA . ILE A 1 104 ? 14.491 -42.508 -17.146 1.00 49.28 104 ILE A CA 1
ATOM 812 C C . ILE A 1 104 ? 14.552 -43.987 -17.520 1.00 49.28 104 ILE A C 1
ATOM 814 O O . ILE A 1 104 ? 15.126 -44.771 -16.768 1.00 49.28 104 ILE A O 1
ATOM 818 N N . GLU A 1 105 ? 13.979 -44.361 -18.660 1.00 45.81 105 GLU A N 1
ATOM 819 C CA . GLU A 1 105 ? 14.345 -45.605 -19.332 1.00 45.81 105 GLU A CA 1
ATOM 820 C C . GLU A 1 105 ? 14.895 -45.307 -20.728 1.00 45.81 105 GLU A C 1
ATOM 822 O O . GLU A 1 105 ? 14.373 -44.498 -21.496 1.00 45.81 105 GLU A O 1
ATOM 827 N N . ASP A 1 106 ? 16.037 -45.944 -20.944 1.00 43.34 106 ASP A N 1
ATOM 828 C CA . ASP A 1 106 ? 16.996 -45.871 -22.030 1.00 43.34 106 ASP A CA 1
ATOM 829 C C . ASP A 1 106 ? 16.500 -46.501 -23.349 1.00 43.34 106 ASP A C 1
ATOM 831 O O . ASP A 1 106 ? 15.571 -47.304 -23.371 1.00 43.34 106 ASP A O 1
ATOM 835 N N . GLN A 1 107 ? 17.277 -46.228 -24.406 1.00 38.94 107 GLN A N 1
ATOM 836 C CA . GLN A 1 107 ? 17.458 -47.007 -25.648 1.00 38.94 107 GLN A CA 1
ATOM 837 C C . GLN A 1 107 ? 16.418 -46.929 -26.784 1.00 38.94 107 GLN A C 1
ATOM 839 O O . GLN A 1 107 ? 15.374 -47.577 -26.767 1.00 38.94 107 GLN A O 1
ATOM 844 N N . ALA A 1 108 ? 16.856 -46.308 -27.890 1.00 38.06 108 ALA A N 1
ATOM 845 C CA . ALA A 1 108 ? 17.074 -46.995 -29.174 1.00 38.06 108 ALA A CA 1
ATOM 846 C C . ALA A 1 108 ? 18.158 -46.273 -29.993 1.00 38.06 108 ALA A C 1
ATOM 848 O O . ALA A 1 108 ? 18.101 -45.025 -30.069 1.00 38.06 108 ALA A O 1
#

Sequence (108 aa):
MDKKEKAKVINHLAKYMAPNAILVLRSAHGARAFLYPIVDPCFDLKGFEVLSIFHPIDEVINSVIVARKCLVNQQGINYLKNKCCEVEGFNPLNHGNVVDELSIEDQA